Protein AF-A0A8J4STC2-F1 (afdb_monomer)

pLDDT: mean 81.91, std 10.61, range [56.59, 94.19]

Organism: NCBI:txid100268

Structure (mmCIF, N/CA/C/O backbone):
data_AF-A0A8J4STC2-F1
#
_entry.id   AF-A0A8J4STC2-F1
#
loop_
_atom_site.group_PDB
_atom_site.id
_atom_site.type_symbol
_atom_site.label_atom_id
_atom_site.label_alt_id
_atom_site.label_comp_id
_atom_site.label_asym_id
_atom_site.label_entity_id
_atom_site.label_seq_id
_atom_site.pdbx_PDB_ins_code
_atom_site.Cartn_x
_atom_site.Cartn_y
_atom_site.Cartn_z
_atom_site.occupancy
_atom_site.B_iso_or_equiv
_atom_site.auth_seq_id
_atom_site.auth_comp_id
_atom_site.auth_asym_id
_atom_site.auth_atom_id
_atom_site.pdbx_PDB_model_num
ATOM 1 N N . MET A 1 1 ? -9.425 6.071 -12.152 1.00 65.94 1 MET A N 1
ATOM 2 C CA . MET A 1 1 ? -9.721 6.077 -10.703 1.00 65.94 1 MET A CA 1
ATOM 3 C C . MET A 1 1 ? -9.166 4.790 -10.125 1.00 65.94 1 MET A C 1
ATOM 5 O O . MET A 1 1 ? -9.387 3.761 -10.751 1.00 65.94 1 MET A O 1
ATOM 9 N N . VAL A 1 2 ? -8.404 4.835 -9.030 1.00 79.81 2 VAL A N 1
ATOM 10 C CA . VAL A 1 2 ? -7.865 3.614 -8.407 1.00 79.81 2 VAL A CA 1
ATOM 11 C C . VAL A 1 2 ? -8.741 3.215 -7.234 1.00 79.81 2 VAL A C 1
ATOM 13 O O . VAL A 1 2 ? -9.010 4.031 -6.354 1.00 79.81 2 VAL A O 1
ATOM 16 N N . ASP A 1 3 ? -9.183 1.962 -7.260 1.00 85.44 3 ASP A N 1
ATOM 17 C CA . ASP A 1 3 ? -9.939 1.331 -6.189 1.00 85.44 3 ASP A CA 1
ATOM 18 C C . ASP A 1 3 ? -9.042 0.312 -5.481 1.00 85.44 3 ASP A C 1
ATOM 20 O O . ASP A 1 3 ? -8.553 -0.637 -6.093 1.00 85.44 3 ASP A O 1
ATOM 24 N N . LEU A 1 4 ? -8.802 0.547 -4.192 1.00 87.31 4 LEU A N 1
ATOM 25 C CA . LEU A 1 4 ? -8.049 -0.352 -3.314 1.00 87.31 4 LEU A CA 1
ATOM 26 C C . LEU A 1 4 ? -8.973 -1.151 -2.385 1.00 87.31 4 LEU A C 1
ATOM 28 O O . LEU A 1 4 ? -8.529 -1.619 -1.344 1.00 87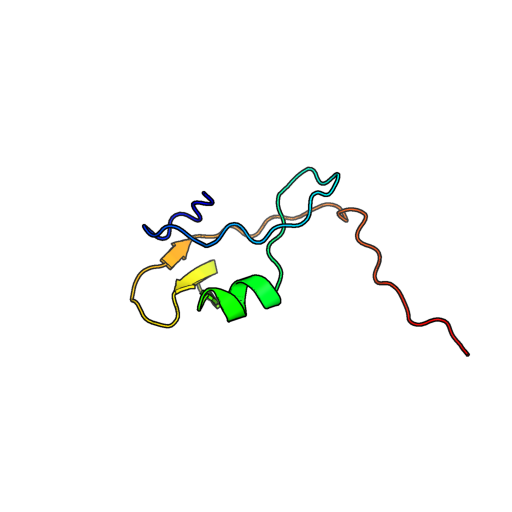.31 4 LEU A O 1
ATOM 32 N N . GLY A 1 5 ? -10.267 -1.257 -2.696 1.00 87.31 5 GLY A N 1
ATOM 33 C CA . GLY A 1 5 ? -11.244 -1.928 -1.837 1.00 87.31 5 GLY A CA 1
ATOM 34 C C . GLY A 1 5 ? -11.568 -1.139 -0.565 1.00 87.31 5 GLY A C 1
ATOM 35 O O . GLY A 1 5 ? -11.984 -1.718 0.435 1.00 87.31 5 GLY A O 1
ATOM 36 N N . LEU A 1 6 ? -11.360 0.181 -0.594 1.00 87.62 6 LEU A N 1
ATOM 37 C CA . LEU A 1 6 ? -11.521 1.096 0.544 1.00 87.62 6 LEU A CA 1
ATOM 38 C C . LEU A 1 6 ? -12.799 1.949 0.460 1.00 87.62 6 LEU A C 1
ATOM 40 O O . LEU A 1 6 ? -12.939 2.932 1.183 1.00 87.62 6 LEU A O 1
ATOM 44 N N . ARG A 1 7 ? -13.735 1.580 -0.432 1.00 84.69 7 ARG A N 1
ATOM 45 C CA . ARG A 1 7 ? -15.028 2.262 -0.670 1.00 84.69 7 ARG A CA 1
ATOM 46 C C . ARG A 1 7 ? -14.906 3.783 -0.878 1.00 84.69 7 ARG A C 1
ATOM 48 O O . ARG A 1 7 ? -15.832 4.534 -0.584 1.00 84.69 7 ARG A O 1
ATOM 55 N N . ARG A 1 8 ? -13.762 4.239 -1.395 1.00 82.75 8 ARG A N 1
ATOM 56 C CA . ARG A 1 8 ? -13.463 5.641 -1.696 1.00 82.75 8 ARG A CA 1
ATOM 57 C C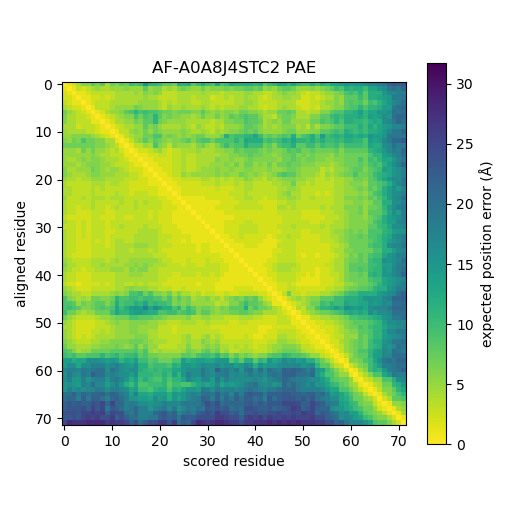 . ARG A 1 8 ? -12.566 5.730 -2.927 1.00 82.75 8 ARG A C 1
ATOM 59 O O . ARG A 1 8 ? -11.651 4.932 -3.095 1.00 82.75 8 ARG A O 1
ATOM 66 N N . SER A 1 9 ? -12.805 6.758 -3.738 1.00 82.00 9 SER A N 1
ATOM 67 C CA . SER A 1 9 ? -11.922 7.151 -4.836 1.00 82.00 9 SER A CA 1
ATOM 68 C C . SER A 1 9 ? -10.628 7.777 -4.311 1.00 82.00 9 SER A C 1
ATOM 70 O O . SER A 1 9 ? -10.668 8.762 -3.566 1.00 82.00 9 SER A O 1
ATOM 72 N N . LEU A 1 10 ? -9.486 7.210 -4.704 1.00 82.94 10 LEU A N 1
ATOM 73 C CA . LEU A 1 10 ? -8.164 7.769 -4.427 1.00 82.94 10 LEU A CA 1
ATOM 74 C C . LEU A 1 10 ? -7.660 8.603 -5.616 1.00 82.94 10 LEU A C 1
ATOM 76 O O . LEU A 1 10 ? -7.966 8.275 -6.771 1.00 82.94 10 LEU A O 1
ATOM 80 N N . PRO A 1 11 ? -6.883 9.672 -5.357 1.00 80.56 11 PRO A N 1
ATOM 81 C CA . PRO A 1 11 ? -6.354 10.522 -6.414 1.00 80.56 11 PRO A CA 1
ATOM 82 C C . PRO A 1 11 ? -5.429 9.722 -7.351 1.00 80.56 11 PRO A C 1
ATOM 84 O O . PRO A 1 11 ? -4.683 8.852 -6.894 1.00 80.56 11 PRO A O 1
ATOM 87 N N . PRO A 1 12 ? -5.450 9.998 -8.667 1.00 71.00 12 PRO A N 1
ATOM 88 C CA . PRO A 1 12 ? -4.643 9.272 -9.640 1.00 71.00 12 PRO A CA 1
ATOM 89 C C . PRO A 1 12 ? -3.197 9.789 -9.651 1.00 71.00 12 PRO A C 1
ATOM 91 O O . PRO A 1 12 ? -2.813 10.552 -10.531 1.00 71.00 12 PRO A O 1
ATOM 94 N N . ILE A 1 13 ? -2.394 9.390 -8.665 1.00 77.69 13 ILE A N 1
ATOM 95 C CA . ILE A 1 13 ? -0.981 9.782 -8.552 1.00 77.69 13 ILE A CA 1
ATOM 96 C C . ILE A 1 13 ? -0.122 8.536 -8.788 1.00 77.69 13 ILE A C 1
ATOM 98 O O . ILE A 1 13 ? 0.173 7.806 -7.846 1.00 77.69 13 ILE A O 1
ATOM 102 N N . PHE A 1 14 ? 0.244 8.269 -10.047 1.00 79.88 14 PHE A N 1
ATOM 103 C CA . PHE A 1 14 ? 1.012 7.077 -10.432 1.00 79.88 14 PHE A CA 1
ATOM 104 C C . PHE A 1 14 ? 2.085 7.393 -11.472 1.00 79.88 14 PHE A C 1
ATOM 106 O O . PHE A 1 14 ? 1.924 8.287 -12.300 1.00 79.88 14 PHE A O 1
ATOM 113 N N . ILE A 1 15 ? 3.162 6.611 -11.438 1.00 83.56 15 ILE A N 1
ATOM 114 C CA . ILE A 1 15 ? 4.213 6.592 -12.457 1.00 83.56 15 ILE A CA 1
ATOM 115 C C . ILE A 1 15 ? 3.947 5.390 -13.367 1.00 83.56 15 ILE A C 1
ATOM 117 O O . ILE A 1 15 ? 3.639 4.302 -12.878 1.00 83.56 15 ILE A O 1
ATOM 121 N N . ILE A 1 16 ? 4.064 5.572 -14.684 1.00 83.56 16 ILE A N 1
ATOM 122 C CA . ILE A 1 16 ? 3.994 4.461 -15.640 1.00 83.56 16 ILE A CA 1
ATOM 123 C C . ILE A 1 16 ? 5.332 3.720 -15.598 1.00 83.56 16 ILE A C 1
ATOM 125 O O . ILE A 1 16 ? 6.378 4.310 -15.859 1.00 83.56 16 ILE A O 1
ATOM 129 N N . ALA A 1 17 ? 5.295 2.434 -15.264 1.00 84.00 17 ALA A N 1
ATOM 130 C CA . ALA A 1 17 ? 6.468 1.572 -15.203 1.00 84.00 17 ALA A CA 1
ATOM 131 C C . ALA A 1 17 ? 6.153 0.207 -15.824 1.00 84.00 17 ALA A C 1
ATOM 133 O O . ALA A 1 17 ? 5.026 -0.278 -15.717 1.00 84.00 17 ALA A O 1
ATOM 134 N N . ASP A 1 18 ? 7.158 -0.422 -16.436 1.00 86.81 18 ASP A N 1
ATOM 135 C CA . ASP A 1 18 ? 7.064 -1.796 -16.936 1.00 86.81 18 ASP A CA 1
ATOM 136 C C . ASP A 1 18 ? 7.174 -2.789 -15.767 1.00 86.81 18 ASP A C 1
ATOM 138 O O . ASP A 1 18 ? 8.229 -3.352 -15.470 1.00 86.81 18 ASP A O 1
ATOM 142 N N . VAL A 1 19 ? 6.076 -2.926 -15.019 1.00 83.50 19 VAL A N 1
ATOM 143 C CA . VAL A 1 19 ? 5.963 -3.823 -13.865 1.00 83.50 19 VAL A CA 1
ATOM 144 C C . VAL A 1 19 ? 4.729 -4.705 -14.000 1.00 83.50 19 VAL A C 1
ATOM 146 O O . VAL A 1 19 ? 3.638 -4.255 -14.336 1.00 83.50 19 VAL A O 1
ATOM 149 N N . ARG A 1 20 ? 4.878 -5.992 -13.672 1.00 82.56 20 ARG A N 1
ATOM 150 C CA . ARG A 1 20 ? 3.777 -6.970 -13.768 1.00 82.56 20 ARG A CA 1
ATOM 151 C C . ARG A 1 20 ? 2.662 -6.743 -12.748 1.00 82.56 20 ARG A C 1
ATOM 153 O O . ARG A 1 20 ? 1.556 -7.239 -12.930 1.00 82.56 20 ARG A O 1
ATOM 160 N N . ARG A 1 21 ? 2.970 -6.083 -11.629 1.00 83.38 21 ARG A N 1
ATOM 161 C CA . ARG A 1 21 ? 2.027 -5.791 -10.544 1.00 83.38 21 ARG A CA 1
ATOM 162 C C . ARG A 1 21 ? 2.183 -4.322 -10.150 1.00 83.38 21 ARG A C 1
ATOM 164 O O . ARG A 1 21 ? 3.325 -3.906 -9.957 1.00 83.38 21 ARG A O 1
ATOM 171 N N . PRO A 1 22 ? 1.085 -3.558 -10.011 1.00 85.38 22 PRO A N 1
ATOM 172 C CA . PRO A 1 22 ? 1.146 -2.189 -9.514 1.00 85.38 22 PRO A CA 1
ATOM 173 C C . PRO A 1 22 ? 1.802 -2.127 -8.133 1.00 85.38 22 PRO A C 1
ATOM 175 O O . PRO A 1 22 ? 1.590 -3.010 -7.300 1.00 85.38 22 PRO A O 1
ATOM 178 N N . ILE A 1 23 ? 2.583 -1.077 -7.892 1.00 87.44 23 ILE A N 1
ATOM 179 C CA . ILE A 1 23 ? 3.306 -0.857 -6.636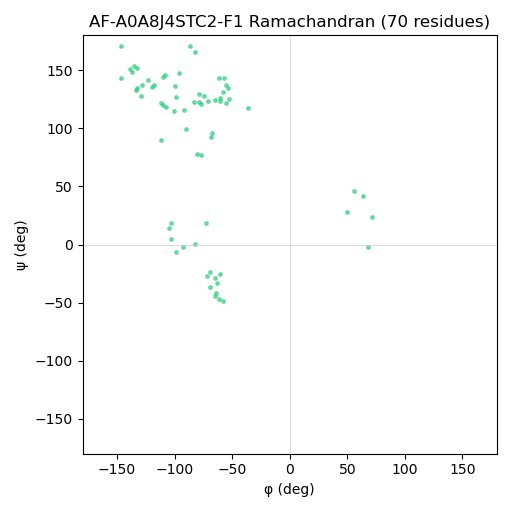 1.00 87.44 23 ILE A CA 1
ATOM 180 C C . ILE A 1 23 ? 2.819 0.453 -6.028 1.00 87.44 23 ILE A C 1
ATOM 182 O O . ILE A 1 23 ? 2.682 1.454 -6.728 1.00 87.44 23 ILE A O 1
ATOM 186 N N . ILE A 1 24 ? 2.568 0.438 -4.721 1.00 88.19 24 ILE A N 1
ATOM 187 C CA . ILE A 1 24 ? 2.182 1.620 -3.954 1.00 88.19 24 ILE A CA 1
ATOM 188 C C . ILE A 1 24 ? 3.351 1.991 -3.045 1.00 88.19 24 ILE A C 1
ATOM 190 O O . ILE A 1 24 ? 3.784 1.184 -2.224 1.00 88.19 24 ILE A O 1
ATOM 194 N N . GLY A 1 25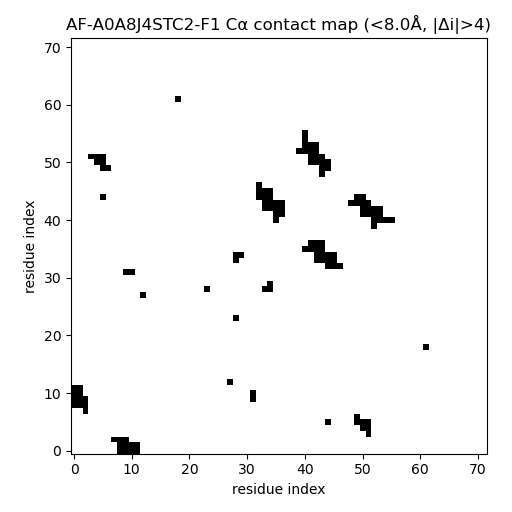 ? 3.869 3.204 -3.226 1.00 88.50 25 GLY A N 1
ATOM 195 C CA . GLY A 1 25 ? 4.926 3.770 -2.397 1.00 88.50 25 GLY A CA 1
ATOM 196 C C . GLY A 1 25 ? 4.398 4.389 -1.103 1.00 88.50 25 GLY A C 1
ATOM 197 O O . GLY A 1 25 ? 3.205 4.656 -0.944 1.00 88.50 25 GLY A O 1
ATOM 198 N N . VAL A 1 26 ? 5.313 4.653 -0.170 1.00 89.94 26 VAL A N 1
ATOM 199 C CA . VAL A 1 26 ? 4.998 5.296 1.117 1.00 89.94 26 VAL A CA 1
ATOM 200 C C . VAL A 1 26 ? 4.499 6.737 0.953 1.00 89.94 26 VAL A C 1
ATOM 202 O O . VAL A 1 26 ? 3.685 7.215 1.738 1.00 89.94 26 VAL A O 1
ATOM 205 N N . ASP A 1 27 ? 4.933 7.425 -0.098 1.00 88.44 27 ASP A N 1
ATOM 206 C CA . ASP A 1 27 ? 4.504 8.774 -0.459 1.00 88.44 27 ASP A CA 1
ATOM 207 C C . ASP A 1 27 ? 3.013 8.829 -0.827 1.00 88.44 27 ASP A C 1
ATOM 209 O O . ASP A 1 27 ? 2.298 9.736 -0.393 1.00 88.44 27 ASP A O 1
ATOM 213 N N . PHE A 1 28 ? 2.523 7.837 -1.574 1.00 88.81 28 PHE A N 1
ATOM 214 C CA . PHE A 1 28 ? 1.102 7.683 -1.871 1.00 88.81 28 PHE A CA 1
ATOM 215 C C . PHE A 1 28 ? 0.299 7.392 -0.600 1.00 88.81 28 PHE A C 1
ATOM 217 O O . PHE A 1 28 ? -0.749 8.007 -0.390 1.00 88.81 28 PHE A O 1
ATOM 224 N N . LEU A 1 29 ? 0.800 6.493 0.257 1.00 90.94 29 LEU A N 1
ATOM 225 C CA . LEU A 1 29 ? 0.149 6.157 1.526 1.00 90.94 29 LEU A CA 1
ATOM 226 C C . LEU A 1 29 ? -0.026 7.405 2.402 1.00 90.94 29 LEU A C 1
ATOM 228 O O . LEU A 1 29 ? -1.140 7.690 2.840 1.00 90.94 29 LEU A O 1
ATOM 232 N N . MET A 1 30 ? 1.034 8.202 2.566 1.00 89.69 30 MET A N 1
ATOM 233 C CA . MET A 1 30 ? 0.987 9.448 3.339 1.00 89.69 30 MET A CA 1
ATOM 234 C C . MET A 1 30 ? -0.002 10.460 2.749 1.00 89.69 30 MET A C 1
ATOM 236 O O . MET A 1 30 ? -0.835 10.996 3.477 1.00 89.69 30 MET A O 1
ATOM 24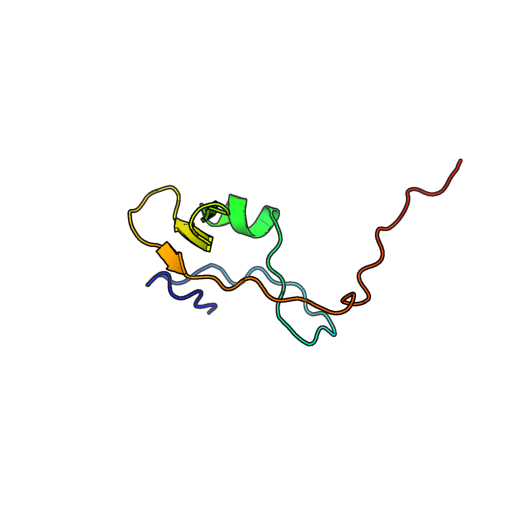0 N N . LYS A 1 31 ? 0.032 10.688 1.429 1.00 88.69 31 LYS A N 1
ATOM 241 C CA . LYS A 1 31 ? -0.883 11.630 0.755 1.00 88.69 31 LYS A CA 1
ATOM 242 C C . LYS A 1 31 ? -2.352 11.216 0.859 1.00 88.69 31 LYS A C 1
ATOM 244 O O . LYS A 1 31 ? -3.226 12.076 0.909 1.00 88.69 31 LYS A O 1
ATOM 249 N N . CYS A 1 32 ? -2.627 9.914 0.872 1.00 87.00 32 CYS A N 1
ATOM 250 C CA . CYS A 1 32 ? -3.988 9.383 0.906 1.00 87.00 32 CYS A CA 1
ATOM 251 C C . CYS A 1 32 ? -4.510 9.108 2.324 1.00 87.00 32 CYS A C 1
ATOM 253 O O . CYS A 1 32 ? -5.661 8.691 2.459 1.00 87.00 32 CYS A O 1
ATOM 255 N N . GLY A 1 33 ? -3.700 9.328 3.367 1.00 90.19 33 GLY A N 1
ATOM 256 C CA . GLY A 1 33 ? -4.066 8.976 4.740 1.00 90.19 33 GLY A CA 1
ATOM 257 C C . GLY A 1 33 ? -4.255 7.467 4.915 1.00 90.19 33 GLY A C 1
ATOM 258 O O . GLY A 1 33 ? -5.225 7.027 5.527 1.00 90.19 33 GLY A O 1
ATOM 259 N N . LEU A 1 34 ? -3.368 6.671 4.321 1.00 91.75 34 LEU A N 1
ATOM 260 C CA . LEU A 1 34 ? -3.376 5.214 4.406 1.00 91.75 34 LEU A CA 1
ATOM 261 C C . LEU A 1 34 ? -2.216 4.727 5.273 1.00 91.75 34 LEU A C 1
ATOM 263 O O . LEU A 1 34 ? -1.125 5.295 5.240 1.00 91.75 34 LEU A O 1
ATOM 267 N N . ALA A 1 35 ? -2.434 3.636 5.998 1.00 92.50 35 ALA A N 1
ATOM 268 C CA . ALA A 1 35 ? -1.395 2.931 6.735 1.00 92.50 35 ALA A CA 1
ATOM 269 C C . ALA A 1 35 ? -1.476 1.424 6.469 1.00 92.50 35 ALA A C 1
ATOM 271 O O . ALA A 1 35 ? -2.541 0.887 6.168 1.00 92.50 35 ALA A O 1
ATOM 272 N N . VAL A 1 36 ? -0.337 0.742 6.563 1.00 92.50 36 VAL A N 1
ATOM 273 C CA . VAL A 1 36 ? -0.265 -0.716 6.441 1.00 92.50 36 VAL A CA 1
ATOM 274 C C . VAL A 1 36 ? -0.165 -1.305 7.842 1.00 92.50 36 VAL A C 1
ATOM 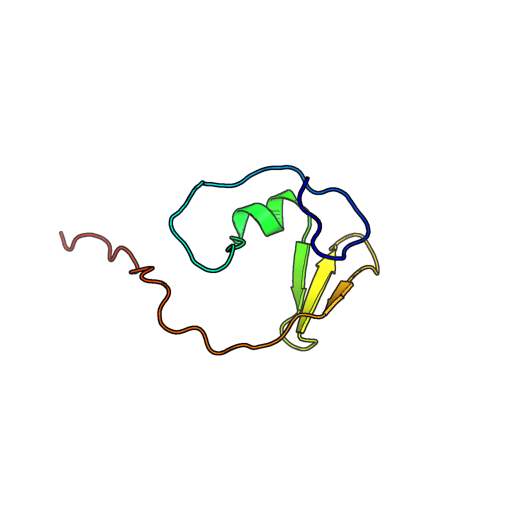276 O O . VAL A 1 36 ? 0.833 -1.099 8.531 1.00 92.50 36 VAL A O 1
ATOM 279 N N . ASP A 1 37 ? -1.188 -2.046 8.252 1.00 92.50 37 ASP A N 1
ATOM 280 C CA . ASP A 1 37 ? -1.166 -2.864 9.460 1.00 92.50 37 ASP A CA 1
ATOM 281 C C . ASP A 1 37 ? -0.647 -4.260 9.097 1.00 92.50 37 ASP A C 1
ATOM 283 O O . ASP A 1 37 ? -1.367 -5.111 8.565 1.00 92.50 37 ASP A O 1
ATOM 287 N N . LEU A 1 38 ? 0.639 -4.486 9.361 1.00 91.81 38 LEU A N 1
ATOM 288 C CA . LEU A 1 38 ? 1.309 -5.753 9.060 1.00 91.81 38 LEU A CA 1
ATOM 289 C C . LEU A 1 38 ? 0.868 -6.892 9.984 1.00 91.81 38 LEU A C 1
ATOM 291 O O . LEU A 1 38 ? 0.902 -8.048 9.573 1.00 91.81 38 LEU A O 1
ATOM 295 N N . SER A 1 39 ? 0.426 -6.580 11.203 1.00 92.75 39 SER A N 1
ATOM 296 C CA . SER A 1 39 ? -0.047 -7.583 12.160 1.00 92.75 39 SER A CA 1
ATOM 297 C C . SER A 1 39 ? -1.368 -8.194 11.699 1.00 92.75 39 SER A C 1
ATOM 299 O O . SER A 1 39 ? -1.600 -9.392 11.862 1.00 92.75 39 SER A O 1
ATOM 301 N N . ARG A 1 40 ? -2.230 -7.371 11.095 1.00 92.75 40 ARG A N 1
ATOM 302 C CA . ARG A 1 40 ? -3.554 -7.779 10.601 1.00 92.75 40 ARG A CA 1
ATOM 303 C C . ARG A 1 40 ? -3.592 -8.069 9.105 1.00 92.75 40 ARG A C 1
ATOM 305 O O . ARG A 1 40 ? -4.608 -8.561 8.616 1.00 92.75 40 ARG A O 1
ATOM 312 N N . TRP A 1 41 ? -2.493 -7.809 8.399 1.00 93.69 41 TRP A N 1
ATOM 313 C CA . TRP A 1 41 ? -2.415 -7.866 6.940 1.00 93.69 41 TRP A CA 1
ATOM 314 C C . TRP A 1 41 ? -3.468 -6.971 6.293 1.00 93.69 41 TRP A C 1
ATOM 316 O O . TRP A 1 41 ? -4.175 -7.392 5.382 1.00 93.69 41 TRP A O 1
ATOM 326 N N . GLU A 1 42 ? -3.608 -5.743 6.780 1.00 93.88 42 GLU A N 1
ATOM 327 C CA . GLU A 1 42 ? -4.638 -4.810 6.334 1.00 93.88 42 GLU A CA 1
ATOM 328 C C . GLU A 1 42 ? -4.028 -3.500 5.832 1.00 93.88 42 GLU A C 1
ATOM 330 O O . GLU A 1 42 ? -3.071 -2.971 6.393 1.00 93.88 42 GLU A O 1
ATOM 335 N N . LEU A 1 43 ? -4.613 -2.956 4.769 1.00 93.50 43 LEU A N 1
ATOM 336 C CA . LEU A 1 43 ? -4.451 -1.558 4.396 1.00 93.50 43 LEU A CA 1
ATOM 337 C C . LEU A 1 43 ? -5.589 -0.780 5.054 1.00 93.50 43 LEU A C 1
ATOM 339 O O . LEU A 1 43 ? -6.756 -1.020 4.737 1.00 93.50 43 LEU A O 1
ATOM 343 N N . VAL A 1 44 ? -5.259 0.124 5.968 1.00 93.25 44 VAL A N 1
ATOM 344 C CA . VAL A 1 44 ? -6.227 0.876 6.772 1.00 93.25 44 VAL A CA 1
ATOM 345 C C . VAL A 1 44 ? -6.254 2.341 6.354 1.00 93.25 44 VAL A C 1
ATOM 347 O O . VAL A 1 44 ? -5.222 2.925 6.018 1.00 93.25 44 VAL A O 1
ATOM 350 N N . ILE A 1 45 ? -7.435 2.952 6.388 1.00 90.00 45 ILE A N 1
ATOM 351 C CA . ILE A 1 45 ? -7.562 4.410 6.296 1.00 90.00 45 ILE A CA 1
ATOM 352 C C . ILE A 1 45 ? -7.335 4.983 7.694 1.00 90.00 45 ILE A C 1
ATOM 354 O O . ILE A 1 45 ? -8.074 4.650 8.614 1.00 90.00 45 ILE A O 1
ATOM 358 N N . SER A 1 46 ? -6.366 5.881 7.857 1.00 77.56 46 SER A N 1
ATOM 359 C CA . SER A 1 46 ? -5.989 6.424 9.170 1.00 77.56 46 SER A CA 1
ATOM 360 C C . SER A 1 46 ? -7.126 7.160 9.888 1.00 77.56 46 SER A C 1
ATOM 362 O O . SER A 1 46 ? -7.136 7.236 11.112 1.00 77.56 46 SER A O 1
ATOM 364 N N . THR A 1 47 ? -8.096 7.686 9.138 1.00 80.00 47 THR A N 1
ATOM 365 C CA . THR A 1 47 ? -9.231 8.462 9.653 1.00 80.00 47 THR A CA 1
ATOM 366 C C . THR A 1 47 ? -10.549 7.686 9.718 1.00 80.00 47 THR A C 1
ATOM 368 O O . THR A 1 47 ? -11.579 8.283 10.030 1.00 80.00 47 THR A O 1
ATOM 371 N N . SER A 1 48 ? -10.576 6.381 9.414 1.00 79.19 48 SER A N 1
ATOM 372 C CA . SER A 1 48 ? -11.826 5.602 9.435 1.00 79.19 48 SER A CA 1
ATOM 373 C C . SER A 1 48 ? -11.620 4.147 9.861 1.00 79.19 48 SER A C 1
ATOM 375 O O . SER A 1 48 ? -10.501 3.661 9.948 1.00 79.19 48 SER A O 1
ATOM 377 N N . THR A 1 49 ? -12.713 3.419 10.085 1.00 81.69 49 THR A N 1
ATOM 378 C CA . THR A 1 49 ? -12.689 1.972 10.365 1.00 81.69 49 THR A CA 1
ATOM 379 C C . THR A 1 49 ? -12.592 1.110 9.102 1.00 81.69 49 THR A C 1
ATOM 381 O O . THR A 1 49 ? -12.588 -0.119 9.190 1.00 81.69 49 THR A O 1
ATOM 384 N N . LEU A 1 50 ? -12.529 1.727 7.916 1.00 88.38 50 LEU A N 1
ATOM 385 C CA . LEU A 1 50 ? -12.414 1.005 6.656 1.00 88.38 50 LEU A CA 1
ATOM 386 C C . LEU A 1 50 ? -10.998 0.464 6.480 1.00 88.38 50 LEU A C 1
ATOM 388 O O . LEU A 1 50 ? -10.004 1.192 6.532 1.00 88.38 50 LEU A O 1
ATOM 392 N N . CYS A 1 51 ? -10.944 -0.831 6.211 1.00 92.06 51 CYS A N 1
ATOM 393 C CA . CYS A 1 51 ? -9.733 -1.553 5.894 1.00 92.06 51 CYS A CA 1
ATOM 394 C C . CYS A 1 51 ? -9.984 -2.475 4.705 1.00 92.06 51 CYS A C 1
ATOM 396 O O . CYS A 1 51 ? -11.112 -2.911 4.457 1.00 92.06 51 CYS A O 1
ATOM 398 N N . THR A 1 52 ? -8.921 -2.779 3.974 1.00 93.19 52 THR A N 1
ATOM 399 C CA . THR A 1 52 ? -8.917 -3.869 3.005 1.00 93.19 52 THR A CA 1
ATOM 400 C C . THR A 1 52 ? -7.889 -4.898 3.436 1.00 93.19 52 THR A C 1
ATOM 402 O O . THR A 1 52 ? -6.782 -4.548 3.845 1.00 93.19 52 THR A O 1
ATOM 405 N N . ARG A 1 53 ? -8.242 -6.178 3.334 1.00 94.19 53 ARG A N 1
ATOM 406 C CA . ARG A 1 53 ? -7.323 -7.265 3.661 1.00 94.19 53 ARG A CA 1
ATOM 407 C C . ARG A 1 53 ? -6.346 -7.484 2.509 1.00 94.19 53 ARG A C 1
ATOM 409 O O . ARG A 1 53 ? -6.746 -7.753 1.379 1.00 94.19 53 ARG A O 1
ATOM 416 N N . GLY A 1 54 ? -5.064 -7.387 2.816 1.00 91.31 54 GLY A N 1
ATOM 417 C CA . GLY A 1 54 ? -3.966 -7.783 1.954 1.00 91.31 54 GLY A CA 1
ATOM 418 C C . GLY A 1 54 ? -3.621 -9.265 2.097 1.00 91.31 54 GLY A C 1
ATOM 419 O O . GLY A 1 54 ? -4.091 -9.973 2.988 1.00 91.31 54 GLY A O 1
ATOM 420 N N . LYS A 1 55 ? -2.756 -9.739 1.202 1.00 89.94 55 LYS A N 1
ATOM 421 C CA . LYS A 1 55 ? -2.179 -11.082 1.254 1.00 89.94 55 LYS A CA 1
ATOM 422 C C . LYS A 1 55 ? -0.666 -10.981 1.136 1.00 89.94 55 LYS A C 1
ATOM 424 O O . LYS A 1 55 ? -0.162 -10.399 0.176 1.00 89.94 55 LYS A O 1
ATOM 429 N N . ALA A 1 56 ? 0.047 -11.603 2.072 1.00 86.12 56 ALA A N 1
ATOM 430 C CA . ALA A 1 56 ? 1.477 -11.836 1.932 1.00 86.12 56 ALA A CA 1
ATOM 431 C C . ALA A 1 56 ? 1.722 -12.706 0.694 1.00 86.12 56 ALA A C 1
ATOM 433 O O . ALA A 1 56 ? 1.166 -13.799 0.566 1.00 86.12 56 ALA A O 1
ATOM 434 N N . THR A 1 57 ? 2.540 -12.229 -0.232 1.00 81.62 57 THR A N 1
ATOM 435 C CA . THR A 1 57 ? 2.933 -12.996 -1.412 1.00 81.62 57 THR A CA 1
ATOM 436 C C . THR A 1 57 ? 4.433 -12.891 -1.562 1.00 81.62 57 THR A C 1
ATOM 438 O O . THR A 1 57 ? 4.997 -11.802 -1.488 1.00 81.62 57 THR A O 1
ATOM 441 N N . THR A 1 58 ? 5.078 -14.020 -1.831 1.00 78.25 58 THR A N 1
ATOM 442 C CA . THR A 1 58 ? 6.444 -14.004 -2.338 1.00 78.25 58 THR A CA 1
ATOM 443 C C . THR A 1 58 ? 6.397 -13.356 -3.714 1.00 78.25 58 THR A C 1
ATOM 445 O O . THR A 1 58 ? 5.606 -13.761 -4.572 1.00 78.25 58 THR A O 1
ATOM 448 N N . ILE A 1 59 ? 7.179 -12.302 -3.906 1.00 67.56 59 ILE A N 1
ATOM 449 C CA . ILE A 1 59 ? 7.371 -11.678 -5.211 1.00 67.56 59 ILE A CA 1
ATOM 450 C C . ILE A 1 59 ? 8.816 -11.967 -5.584 1.00 67.56 59 ILE A C 1
ATOM 452 O O . ILE A 1 59 ? 9.726 -11.617 -4.833 1.00 67.56 59 ILE A O 1
ATOM 456 N N . ASN A 1 60 ? 9.035 -12.621 -6.725 1.00 63.72 60 ASN A N 1
ATOM 457 C CA . ASN A 1 60 ? 10.369 -12.669 -7.319 1.00 63.72 60 ASN A CA 1
ATOM 458 C C . ASN A 1 60 ? 10.824 -11.217 -7.500 1.00 63.72 60 ASN A C 1
ATOM 460 O O . ASN A 1 60 ? 9.993 -10.392 -7.889 1.00 63.72 60 ASN A O 1
ATOM 464 N N . SER A 1 61 ? 12.091 -10.914 -7.183 1.00 63.78 61 SER A N 1
ATOM 465 C CA . SER A 1 61 ? 12.661 -9.561 -7.278 1.00 63.78 61 SER A CA 1
ATOM 466 C C . SER A 1 61 ? 12.096 -8.831 -8.496 1.00 63.78 61 SER A C 1
ATOM 468 O O . SER A 1 61 ? 12.250 -9.294 -9.627 1.00 63.78 61 SER A O 1
ATOM 470 N N . THR A 1 62 ? 11.390 -7.723 -8.270 1.00 61.66 62 THR A N 1
ATOM 471 C CA . THR A 1 62 ? 10.647 -6.982 -9.304 1.00 61.66 62 THR A CA 1
ATOM 472 C C . THR A 1 62 ? 11.569 -6.223 -10.262 1.00 61.66 62 THR A C 1
ATOM 474 O O . THR A 1 62 ? 11.142 -5.276 -10.912 1.00 61.66 62 THR A O 1
ATOM 477 N N . GLY A 1 63 ? 12.855 -6.580 -10.320 1.00 60.19 63 GLY A N 1
ATOM 478 C CA . GLY A 1 63 ? 13.883 -5.810 -11.015 1.00 60.19 63 GLY A CA 1
ATOM 479 C C . GLY A 1 63 ? 14.185 -4.461 -10.353 1.00 60.19 63 GLY A C 1
ATOM 480 O O . GLY A 1 63 ? 15.091 -3.766 -10.806 1.00 60.19 63 GLY A O 1
ATOM 481 N N . LEU A 1 64 ? 13.487 -4.103 -9.264 1.00 64.06 64 LEU A N 1
ATOM 482 C CA . LEU A 1 64 ? 13.778 -2.930 -8.448 1.00 64.06 64 LEU A CA 1
ATOM 483 C C . LEU A 1 64 ? 15.107 -3.147 -7.726 1.00 64.06 64 LEU A C 1
ATOM 485 O O . LEU A 1 64 ? 15.176 -3.743 -6.651 1.00 64.06 64 LEU A O 1
ATOM 489 N N . ARG A 1 65 ? 16.189 -2.680 -8.345 1.00 59.62 65 ARG A N 1
ATOM 490 C CA . ARG A 1 65 ? 17.482 -2.564 -7.681 1.00 59.62 65 ARG A CA 1
ATOM 491 C C . ARG A 1 65 ? 17.455 -1.317 -6.811 1.00 59.62 65 ARG A C 1
ATOM 493 O O . ARG A 1 65 ? 17.124 -0.237 -7.293 1.00 59.62 65 ARG A O 1
ATOM 500 N N . ALA A 1 66 ? 17.838 -1.463 -5.545 1.00 56.59 66 ALA A N 1
ATOM 501 C CA . ALA A 1 66 ? 18.216 -0.311 -4.747 1.00 56.59 66 ALA A CA 1
ATOM 502 C C . ALA A 1 66 ? 19.332 0.422 -5.503 1.00 56.59 66 ALA A C 1
ATOM 504 O O . ALA A 1 66 ? 20.359 -0.178 -5.831 1.00 56.59 66 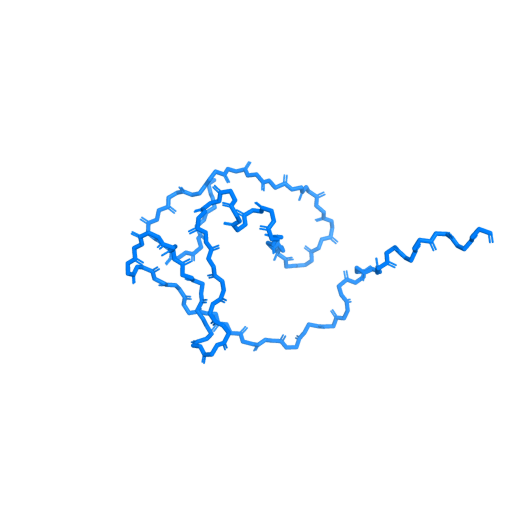ALA A O 1
ATOM 505 N N . ALA A 1 67 ? 19.117 1.697 -5.822 1.00 61.84 67 ALA A N 1
ATOM 506 C CA . ALA A 1 67 ? 20.206 2.555 -6.245 1.00 61.84 67 ALA A CA 1
ATOM 507 C C . ALA A 1 67 ? 21.098 2.735 -5.016 1.00 61.84 67 ALA A C 1
ATOM 509 O O . ALA A 1 67 ? 20.794 3.533 -4.132 1.00 61.84 67 ALA A O 1
ATOM 510 N N . LEU A 1 68 ? 22.153 1.925 -4.912 1.00 66.75 68 LEU A N 1
ATOM 511 C CA . LEU A 1 68 ? 23.204 2.206 -3.948 1.00 66.75 68 LEU A CA 1
ATOM 512 C C . LEU A 1 68 ? 23.741 3.605 -4.283 1.00 66.75 68 LEU A C 1
ATOM 514 O O . LEU A 1 68 ? 23.990 3.874 -5.466 1.00 66.75 68 LEU A O 1
ATOM 518 N N . PRO A 1 69 ? 23.881 4.509 -3.297 1.00 66.00 69 PRO A N 1
ATOM 519 C CA . PRO A 1 69 ? 24.552 5.773 -3.544 1.00 66.00 69 PRO A CA 1
ATOM 520 C C . PRO A 1 69 ? 25.926 5.458 -4.138 1.00 66.00 69 PRO A C 1
ATOM 522 O O . PRO A 1 69 ? 26.596 4.526 -3.687 1.00 66.00 69 PRO A O 1
ATOM 525 N N . LYS A 1 70 ? 26.309 6.173 -5.205 1.00 64.75 70 LYS A N 1
ATOM 526 C CA . LYS A 1 70 ? 27.643 6.017 -5.794 1.00 64.75 70 LYS A CA 1
ATOM 527 C C . LYS A 1 70 ? 28.658 6.181 -4.664 1.00 64.75 70 LYS A C 1
ATOM 529 O O . LYS A 1 70 ? 28.591 7.167 -3.939 1.00 64.75 70 LYS A O 1
ATOM 534 N N . ALA A 1 71 ? 29.532 5.191 -4.490 1.00 70.56 71 ALA A N 1
ATOM 535 C CA . ALA A 1 71 ? 30.676 5.341 -3.608 1.00 70.56 71 ALA A CA 1
ATOM 536 C C . ALA A 1 71 ? 31.518 6.501 -4.153 1.00 70.56 71 ALA A C 1
ATOM 538 O O . ALA A 1 71 ? 31.811 6.529 -5.352 1.00 70.56 71 ALA A O 1
ATOM 539 N N . ASN A 1 72 ? 31.791 7.472 -3.286 1.00 60.38 72 ASN A N 1
ATOM 540 C CA . ASN A 1 72 ? 32.622 8.633 -3.582 1.00 60.38 72 ASN A CA 1
ATOM 541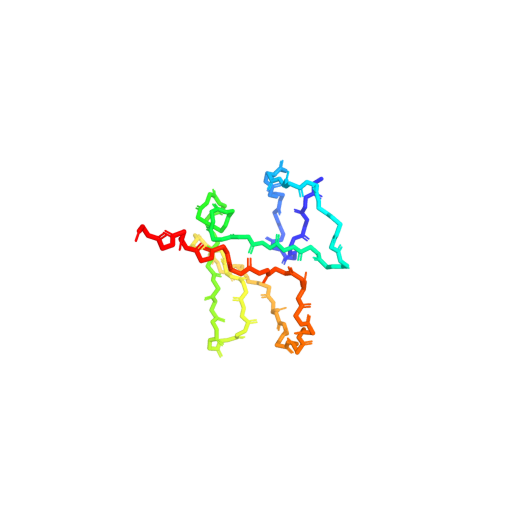 C C . ASN A 1 72 ? 34.092 8.225 -3.651 1.00 60.38 72 ASN A C 1
ATOM 543 O O . ASN A 1 72 ? 34.489 7.383 -2.812 1.00 60.38 72 ASN A O 1
#

Nearest PDB structures (foldseek):
  7o72-assembly1_M  TM=4.021E-01  e=9.731E+00  Saccharomyces cerevisiae S288C

Mean predicted aligned error: 7.67 Å

Foldseek 3Di:
DDDPVQPDDADPDDDDDPFPDDDDDPVSCVVQQWDQDPVQCWIDRNPDPGIDHHDDDDDDPRPDDDPDPPDD

Secondary structure (DSSP, 8-state):
-B--SSSSPBP--------SS----HHHHHHHTEEEETTTTEEEETTSS-EEE---------S----PPPP-

Solve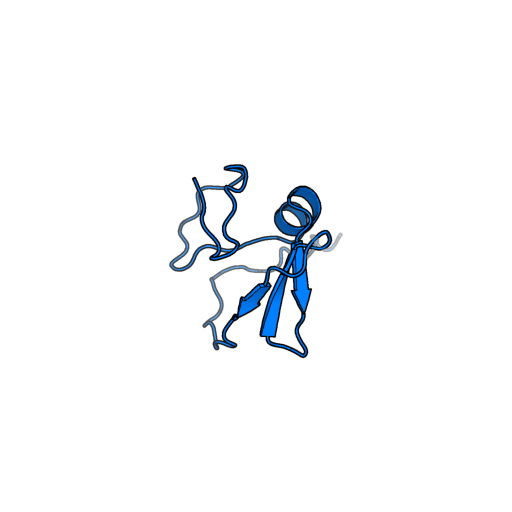nt-accessible surface area (backbone atoms only — not comparable to full-atom values): 5068 Å² total; per-residue (Å²): 126,51,77,74,69,58,92,53,87,45,82,88,82,80,81,95,68,102,59,98,63,94,81,84,55,71,68,56,28,60,76,68,44,41,44,78,40,76,91,76,34,27,44,32,35,75,89,54,92,51,54,24,81,59,75,95,69,92,69,76,82,83,77,77,69,81,80,69,76,78,83,127

Sequence (72 aa):
MVDLGLRRSLPPIFIIADVRRPIIGVDFLMKCGLAVDLSRWELVISTSTLCTRGKATTINSTGLRAALPKAN

Radius of gyration: 14.58 Å; Cα contacts (8 Å, |Δi|>4): 64; chains: 1; bounding box: 48×26×29 Å